Protein AF-A0A963KX02-F1 (afdb_monomer_lite)

pLDDT: mean 80.2, std 9.25, range [51.47, 92.62]

Radius of gyration: 24.82 Å; chains: 1; bounding box: 63×44×59 Å

Foldseek 3Di:
DAAEDELDPVCLQVRLQVLHAYAYAYPDDDPPTLHDDPDPVCPDPDDDPVNVVVVPDCVVVVVVVCCVPPDPVVDDPSVVVVVVCVVQLSYYYPPDPPSPSNPSDGDHPCVVVVVVVVVVVVVPDDPDPDPDDPDDPDDPVVVVVVVD

Structure (mmCIF, N/CA/C/O backbone):
data_AF-A0A963KX02-F1
#
_entry.id   AF-A0A963KX02-F1
#
loop_
_atom_site.group_PDB
_atom_site.id
_atom_site.type_symbol
_atom_site.label_atom_id
_atom_site.label_alt_id
_atom_site.label_comp_id
_atom_site.label_asym_id
_atom_site.label_entity_id
_atom_site.label_seq_id
_atom_site.pdbx_PDB_ins_code
_atom_site.Cartn_x
_atom_site.Cartn_y
_atom_site.Cartn_z
_atom_site.occupancy
_atom_site.B_iso_or_equiv
_atom_site.auth_seq_id
_atom_site.auth_comp_id
_atom_site.auth_asym_id
_atom_site.auth_atom_id
_atom_site.pdbx_PDB_model_num
ATOM 1 N N . ARG A 1 1 ? -7.958 -15.060 13.641 1.00 78.56 1 ARG A N 1
ATOM 2 C CA . ARG A 1 1 ? -7.092 -13.890 13.952 1.00 78.56 1 ARG A CA 1
ATOM 3 C C . ARG A 1 1 ? -6.921 -13.073 12.665 1.00 78.56 1 ARG A C 1
ATOM 5 O O . ARG A 1 1 ? -6.681 -13.692 11.639 1.00 78.56 1 ARG A O 1
ATOM 12 N N . LEU A 1 2 ? -7.038 -11.742 12.692 1.00 86.88 2 LEU A N 1
ATOM 13 C CA . LEU A 1 2 ? -6.885 -10.867 11.506 1.00 86.88 2 LEU A CA 1
ATOM 14 C C . LEU A 1 2 ? -5.456 -10.315 11.375 1.00 86.88 2 LEU A C 1
ATOM 16 O O . LEU A 1 2 ? -4.680 -10.466 12.322 1.00 86.88 2 LEU A O 1
ATOM 20 N N . ILE A 1 3 ? -5.110 -9.725 10.231 1.00 91.00 3 ILE A N 1
ATOM 21 C CA . ILE A 1 3 ? -3.861 -8.980 10.009 1.00 91.00 3 ILE A CA 1
ATOM 22 C C . ILE A 1 3 ? -4.224 -7.553 9.594 1.00 91.00 3 ILE A C 1
ATOM 24 O O . ILE A 1 3 ? -5.054 -7.363 8.711 1.00 91.00 3 ILE A O 1
ATOM 28 N N . VAL A 1 4 ? -3.611 -6.553 10.230 1.00 91.56 4 VAL A N 1
ATOM 29 C CA . VAL A 1 4 ? -3.685 -5.155 9.784 1.00 91.56 4 VAL A CA 1
ATOM 30 C C . VAL A 1 4 ? -2.307 -4.762 9.285 1.00 91.56 4 VAL A C 1
ATOM 32 O O . VAL A 1 4 ? -1.323 -4.959 9.995 1.00 91.56 4 VAL A O 1
ATOM 35 N N . THR A 1 5 ? -2.241 -4.219 8.078 1.00 92.44 5 THR A N 1
ATOM 36 C CA . THR A 1 5 ? -1.008 -3.701 7.484 1.00 92.44 5 THR A CA 1
ATOM 37 C C . THR A 1 5 ? -1.233 -2.308 6.901 1.00 92.44 5 THR A C 1
ATOM 39 O O . THR A 1 5 ? -2.334 -1.760 6.961 1.00 92.44 5 THR A O 1
ATOM 42 N N . CYS A 1 6 ? -0.174 -1.709 6.376 1.00 88.44 6 CYS A N 1
ATOM 43 C CA . CYS A 1 6 ? -0.160 -0.374 5.786 1.00 88.44 6 CYS A CA 1
ATOM 44 C C . CYS A 1 6 ? 0.752 -0.364 4.541 1.00 88.44 6 CYS A C 1
ATOM 46 O O . CYS A 1 6 ? 0.806 -1.369 3.843 1.00 88.44 6 CYS A O 1
ATOM 48 N N . ASP A 1 7 ? 1.418 0.755 4.237 1.00 85.12 7 ASP A N 1
ATOM 49 C CA . ASP A 1 7 ? 2.099 1.126 2.972 1.00 85.12 7 ASP A CA 1
ATOM 50 C C . ASP A 1 7 ? 3.329 0.272 2.557 1.00 85.12 7 ASP A C 1
ATOM 52 O O . ASP A 1 7 ? 4.312 0.749 1.989 1.00 85.12 7 ASP A O 1
ATOM 56 N N . SER A 1 8 ? 3.310 -1.028 2.847 1.00 89.25 8 SER A N 1
ATOM 57 C CA . SER A 1 8 ? 4.351 -1.982 2.483 1.00 89.25 8 SER A CA 1
ATOM 58 C C . SER A 1 8 ? 3.798 -3.072 1.572 1.00 89.25 8 SER A C 1
ATOM 60 O O . SER A 1 8 ? 2.991 -3.906 1.981 1.00 89.25 8 SER A O 1
ATOM 62 N N . MET A 1 9 ? 4.307 -3.105 0.338 1.00 86.94 9 MET A N 1
ATOM 63 C CA . MET A 1 9 ? 3.972 -4.141 -0.643 1.00 86.94 9 MET A CA 1
ATOM 64 C C . MET A 1 9 ? 4.285 -5.554 -0.143 1.00 86.94 9 MET A C 1
ATOM 66 O O . MET A 1 9 ? 3.470 -6.449 -0.332 1.00 86.94 9 MET A O 1
ATOM 70 N N . SER A 1 10 ? 5.452 -5.763 0.480 1.00 87.12 10 SER A N 1
ATOM 71 C CA . SER A 1 10 ? 5.883 -7.099 0.907 1.00 87.12 10 SER A CA 1
ATOM 72 C C . SER A 1 10 ? 5.025 -7.618 2.053 1.00 87.12 10 SER A C 1
ATOM 74 O O . SER A 1 10 ? 4.540 -8.740 1.976 1.00 87.12 10 SER A O 1
ATOM 76 N N . MET A 1 11 ? 4.750 -6.779 3.058 1.00 92.19 11 MET A N 1
ATOM 77 C CA . MET A 1 11 ? 3.848 -7.156 4.149 1.00 92.19 11 MET A CA 1
ATOM 78 C C . MET A 1 11 ? 2.429 -7.417 3.650 1.00 92.19 11 MET A C 1
ATOM 80 O O . MET A 1 11 ? 1.782 -8.329 4.149 1.00 92.19 11 MET A O 1
ATOM 84 N N . LEU A 1 12 ? 1.924 -6.628 2.696 1.00 90.75 12 LEU A N 1
ATOM 85 C CA . LEU A 1 12 ? 0.599 -6.863 2.127 1.00 90.75 12 LEU A CA 1
ATOM 86 C C . LEU A 1 12 ? 0.543 -8.184 1.352 1.00 90.75 12 LEU A C 1
ATOM 88 O O . LEU A 1 12 ? -0.407 -8.942 1.524 1.00 90.75 12 LEU A O 1
ATOM 92 N N . ALA A 1 13 ? 1.554 -8.474 0.531 1.00 88.69 13 ALA A N 1
ATOM 93 C CA . ALA A 1 13 ? 1.630 -9.726 -0.213 1.00 88.69 13 ALA A CA 1
ATOM 94 C C . ALA A 1 13 ? 1.720 -10.937 0.729 1.00 88.69 13 ALA A C 1
ATOM 96 O O . ALA A 1 13 ? 0.924 -11.864 0.615 1.00 88.69 13 ALA A O 1
ATOM 97 N N . GLU A 1 14 ? 2.622 -10.887 1.711 1.00 89.25 14 GLU A N 1
ATOM 98 C CA . GLU A 1 14 ? 2.792 -11.946 2.707 1.00 89.25 14 GLU A CA 1
ATOM 99 C C . GLU A 1 14 ? 1.523 -12.147 3.546 1.00 89.25 14 GLU A C 1
ATOM 101 O O . GLU A 1 14 ? 1.084 -13.276 3.749 1.00 89.25 14 GLU A O 1
ATOM 106 N N . ALA A 1 15 ? 0.881 -11.061 3.989 1.00 90.75 15 ALA A N 1
ATOM 107 C CA . ALA A 1 15 ? -0.355 -11.133 4.762 1.00 90.75 15 ALA A CA 1
ATOM 108 C C . ALA A 1 15 ? -1.482 -11.818 3.981 1.00 90.75 15 ALA A C 1
ATOM 110 O O . ALA A 1 15 ? -2.188 -12.657 4.542 1.00 90.75 15 ALA A O 1
ATOM 111 N N . CYS A 1 16 ? -1.640 -11.481 2.702 1.00 87.44 16 CYS A N 1
ATOM 112 C CA . CYS A 1 16 ? -2.661 -12.068 1.839 1.00 87.44 16 CYS A CA 1
ATOM 113 C C . CYS A 1 16 ? -2.401 -13.561 1.561 1.00 87.44 16 CYS A C 1
ATOM 115 O O . CYS A 1 16 ? -3.354 -14.334 1.519 1.00 87.44 16 CYS A O 1
ATOM 117 N N . GLU A 1 17 ? -1.138 -13.987 1.460 1.00 88.25 17 GLU A N 1
ATOM 118 C CA . GLU A 1 17 ? -0.769 -15.407 1.324 1.00 88.25 17 GLU A CA 1
ATOM 119 C C . GLU A 1 17 ? -1.127 -16.243 2.563 1.00 88.25 17 GLU A C 1
ATOM 121 O O . GLU A 1 17 ? -1.380 -17.441 2.463 1.00 88.25 17 GLU A O 1
ATOM 126 N N . THR A 1 18 ? -1.244 -15.629 3.746 1.00 86.25 18 THR A N 1
ATOM 127 C CA . THR A 1 18 ? -1.657 -16.370 4.953 1.00 86.25 18 THR A CA 1
ATOM 128 C C . THR A 1 18 ? -3.105 -16.873 4.915 1.00 86.25 18 THR A C 1
ATOM 130 O O . THR A 1 18 ? -3.506 -17.624 5.807 1.00 86.25 18 THR A O 1
ATOM 133 N N . GLY A 1 19 ? -3.925 -16.409 3.963 1.00 82.00 19 GLY A N 1
ATOM 134 C CA . GLY A 1 19 ? -5.358 -16.716 3.888 1.00 82.00 19 GLY A CA 1
ATOM 135 C C . GLY A 1 19 ? -6.186 -16.133 5.041 1.00 82.00 19 GLY A C 1
ATOM 136 O O . GLY A 1 19 ? -7.366 -16.445 5.194 1.00 82.00 19 GLY A O 1
ATOM 137 N N . ARG A 1 20 ? -5.585 -15.296 5.894 1.00 85.25 20 ARG A N 1
ATOM 138 C CA . ARG A 1 20 ? -6.282 -14.615 6.990 1.00 85.25 20 ARG A CA 1
ATOM 139 C C . ARG A 1 20 ? -6.910 -13.319 6.477 1.00 85.25 20 ARG A C 1
ATOM 141 O O . ARG A 1 20 ? -6.356 -12.710 5.570 1.00 85.25 20 ARG A O 1
ATOM 148 N N . PRO A 1 21 ? -7.992 -12.821 7.103 1.00 87.31 21 PRO A N 1
ATOM 149 C CA . PRO A 1 21 ? -8.534 -11.510 6.760 1.00 87.31 21 PRO A CA 1
ATOM 150 C C . PRO A 1 21 ? -7.472 -10.412 6.908 1.00 87.31 21 PRO A C 1
ATOM 152 O O . PRO A 1 21 ? -6.950 -10.208 8.014 1.00 87.31 21 PRO A O 1
ATOM 155 N N . VAL A 1 22 ? -7.168 -9.726 5.802 1.00 89.94 22 VAL A N 1
ATOM 156 C CA . VAL A 1 22 ? -6.196 -8.628 5.729 1.00 89.94 22 VAL A CA 1
ATOM 157 C C . VAL A 1 22 ? -6.925 -7.297 5.628 1.00 89.94 22 VAL A C 1
ATOM 159 O O . VAL A 1 22 ? -7.768 -7.104 4.755 1.00 89.94 22 VAL A O 1
ATOM 162 N N . MET A 1 23 ? -6.568 -6.366 6.507 1.00 91.31 23 MET A N 1
ATOM 163 C CA . MET A 1 23 ? -7.067 -4.996 6.481 1.00 91.31 23 MET A CA 1
ATOM 164 C C . MET A 1 23 ? -5.930 -4.014 6.202 1.00 91.31 23 MET A C 1
ATOM 166 O O . MET A 1 23 ? -4.845 -4.133 6.776 1.00 91.31 23 MET A O 1
ATOM 170 N N . ILE A 1 24 ? -6.190 -3.022 5.354 1.00 92.62 24 ILE A N 1
ATOM 171 C CA . ILE A 1 24 ? -5.229 -1.985 4.978 1.00 92.62 24 ILE A CA 1
ATOM 172 C C . ILE A 1 24 ? -5.582 -0.695 5.711 1.00 92.62 24 ILE A C 1
ATOM 174 O O . ILE A 1 24 ? -6.649 -0.115 5.504 1.00 92.62 24 ILE A O 1
ATOM 178 N N . PHE A 1 25 ? -4.669 -0.219 6.552 1.00 92.25 25 PHE A N 1
ATOM 179 C CA . PHE A 1 25 ? -4.740 1.124 7.103 1.00 92.25 25 PHE A CA 1
ATOM 180 C C . PHE A 1 25 ? -4.148 2.126 6.113 1.00 92.25 25 PHE A C 1
ATOM 182 O O . PHE A 1 25 ? -2.936 2.146 5.881 1.00 92.25 25 PHE A O 1
ATOM 189 N N . ASP A 1 26 ? -5.008 2.965 5.541 1.00 89.88 26 ASP A N 1
ATOM 190 C CA . ASP A 1 26 ? -4.589 3.956 4.560 1.00 89.88 26 ASP A CA 1
ATOM 191 C C . ASP A 1 26 ? -3.813 5.119 5.212 1.00 89.88 26 ASP A C 1
ATOM 193 O O . ASP A 1 26 ? -4.289 5.813 6.123 1.00 89.88 26 ASP A O 1
ATOM 197 N N . LEU A 1 27 ? -2.578 5.326 4.747 1.00 86.38 27 LEU A N 1
ATOM 198 C CA . LEU A 1 27 ? -1.718 6.426 5.184 1.00 86.38 27 LEU A CA 1
ATOM 199 C C . LEU A 1 27 ? -1.984 7.720 4.415 1.00 86.38 27 LEU A C 1
ATOM 201 O O . LEU A 1 27 ? -1.596 8.788 4.904 1.00 86.38 27 LEU A O 1
ATOM 205 N N . LEU A 1 28 ? -2.648 7.641 3.256 1.00 82.38 28 LEU A N 1
ATOM 206 C CA . LEU A 1 28 ? -3.031 8.814 2.487 1.00 82.38 28 LEU A CA 1
ATOM 207 C C . LEU A 1 28 ? -3.950 9.716 3.316 1.00 82.38 28 LEU A C 1
ATOM 209 O O . LEU A 1 28 ? -4.646 9.286 4.238 1.00 82.38 28 LEU A O 1
ATOM 213 N N . ARG A 1 29 ? -3.908 11.011 3.007 1.00 77.38 29 ARG A N 1
ATOM 214 C CA . ARG A 1 29 ? -4.753 12.034 3.626 1.00 77.38 29 ARG A CA 1
ATOM 215 C C . ARG A 1 29 ? -5.392 12.882 2.539 1.00 77.38 29 ARG A C 1
ATOM 217 O O . ARG A 1 29 ? -4.715 13.248 1.582 1.00 77.38 29 ARG A O 1
ATOM 224 N N . GLY A 1 30 ? -6.644 13.271 2.762 1.00 74.62 30 GLY A N 1
ATOM 225 C CA . GLY A 1 30 ? -7.410 14.094 1.830 1.00 74.62 30 GLY A CA 1
ATOM 226 C C . GLY A 1 30 ? -8.306 13.256 0.924 1.00 74.62 30 GLY A C 1
ATOM 227 O O . GLY A 1 30 ? -8.672 12.134 1.266 1.00 74.62 30 GLY A O 1
ATOM 228 N N . GLU A 1 31 ? -8.682 13.833 -0.210 1.00 73.56 31 GLU A N 1
ATOM 229 C CA . GLU A 1 31 ? -9.595 13.224 -1.175 1.00 73.56 31 GLU A CA 1
ATOM 230 C C . GLU A 1 31 ? -9.055 11.883 -1.705 1.00 73.56 31 GLU A C 1
ATOM 232 O O . GLU A 1 31 ? -7.867 11.755 -2.001 1.00 73.56 31 GLU A O 1
ATOM 237 N N . GLY A 1 32 ? -9.921 10.867 -1.771 1.00 76.31 32 GLY A N 1
ATOM 238 C CA . GLY A 1 32 ? -9.554 9.503 -2.173 1.00 76.31 32 GLY A CA 1
ATOM 239 C C . GLY A 1 32 ? -8.911 8.640 -1.078 1.00 76.31 32 GLY A C 1
ATOM 240 O O . GLY A 1 32 ? -8.603 7.477 -1.338 1.00 76.31 32 GLY A O 1
ATOM 241 N N . SER A 1 33 ? -8.721 9.171 0.137 1.00 83.50 33 SER A N 1
ATOM 242 C CA . SER A 1 33 ? -8.276 8.385 1.292 1.00 83.50 33 SER A CA 1
ATOM 243 C C . SER A 1 33 ? -9.394 7.487 1.829 1.00 83.50 33 SER A C 1
ATOM 245 O O . SER A 1 33 ? -10.524 7.934 2.007 1.00 83.50 33 SER A O 1
ATOM 247 N N . ASN A 1 34 ? -9.049 6.247 2.173 1.00 86.94 34 ASN A N 1
ATOM 248 C CA . ASN A 1 34 ? -9.917 5.289 2.868 1.00 86.94 34 ASN A CA 1
ATOM 249 C C . ASN A 1 34 ? -9.567 5.184 4.360 1.00 86.94 34 ASN A C 1
ATOM 251 O O . ASN A 1 34 ? -9.825 4.172 5.013 1.00 86.94 34 ASN A O 1
ATOM 255 N N . ARG A 1 35 ? -8.906 6.208 4.907 1.00 86.75 35 ARG A N 1
ATOM 256 C CA . ARG A 1 35 ? -8.496 6.223 6.306 1.00 86.75 35 ARG A CA 1
ATOM 257 C C . ARG A 1 35 ? -9.734 6.347 7.201 1.00 86.75 35 ARG A C 1
ATOM 259 O O . ARG A 1 35 ? -10.521 7.274 7.000 1.00 86.75 35 ARG A O 1
ATOM 266 N N . PRO A 1 36 ? -9.889 5.490 8.225 1.00 85.38 36 PRO A N 1
ATOM 267 C CA . PRO A 1 36 ? -11.012 5.607 9.139 1.00 85.38 36 PRO A CA 1
ATOM 268 C C . PRO A 1 36 ? -10.937 6.929 9.916 1.00 85.38 36 PRO A C 1
ATOM 270 O O . PRO A 1 36 ? -9.830 7.419 10.201 1.00 85.38 36 PRO A O 1
ATOM 273 N N . PRO A 1 37 ? -12.093 7.513 10.281 1.00 82.12 37 PRO A N 1
ATOM 274 C CA . PRO A 1 37 ? -12.117 8.691 11.131 1.00 82.12 37 PRO A CA 1
ATOM 275 C C . PRO A 1 37 ? -11.442 8.385 12.477 1.00 82.12 37 PRO A C 1
ATOM 277 O O . PRO A 1 37 ? -11.405 7.228 12.912 1.00 82.12 37 PRO A O 1
ATOM 280 N N . PRO A 1 38 ? -10.884 9.405 13.151 1.00 81.38 38 PRO A N 1
ATOM 281 C CA . PRO A 1 38 ? -10.360 9.218 14.494 1.00 81.38 38 PRO A CA 1
ATOM 282 C C . PRO A 1 38 ? -11.465 8.694 15.437 1.00 81.38 38 PRO A C 1
ATOM 284 O O . PRO A 1 38 ? -12.635 9.032 15.245 1.00 81.38 38 PRO A O 1
ATOM 287 N N . PRO A 1 39 ? -11.112 7.891 16.455 1.00 82.75 39 PRO A N 1
ATOM 288 C CA . PRO A 1 39 ? -12.059 7.371 17.434 1.00 82.75 39 PRO A CA 1
ATOM 289 C C . PRO A 1 39 ? -12.864 8.490 18.107 1.00 82.75 39 PRO A C 1
ATOM 291 O O . PRO A 1 39 ? -12.301 9.495 18.545 1.00 82.75 39 PRO A O 1
ATOM 294 N N . ALA A 1 40 ? -14.181 8.300 18.213 1.00 79.44 40 ALA A N 1
ATOM 295 C CA . ALA A 1 40 ? -15.087 9.262 18.845 1.00 79.44 40 ALA A CA 1
ATOM 296 C C . ALA A 1 40 ? -14.960 9.301 20.381 1.00 79.44 40 ALA A C 1
ATOM 298 O O . ALA A 1 40 ? -15.445 10.233 21.014 1.00 79.44 40 ALA A O 1
ATOM 299 N N . ASP A 1 41 ? -14.296 8.309 20.978 1.00 84.25 41 ASP A N 1
ATOM 300 C CA . ASP A 1 41 ? -14.097 8.172 22.426 1.00 84.25 41 ASP A CA 1
ATOM 301 C C . ASP A 1 41 ? -13.039 9.131 23.002 1.00 84.25 41 ASP A C 1
ATOM 303 O O . ASP A 1 41 ? -12.772 9.117 24.202 1.00 84.25 41 ASP A O 1
ATOM 307 N N . GLY A 1 42 ? -12.418 9.963 22.159 1.00 74.94 42 GLY A N 1
ATOM 308 C CA . GLY A 1 42 ? -11.393 10.911 22.588 1.00 74.94 42 GLY A CA 1
ATOM 309 C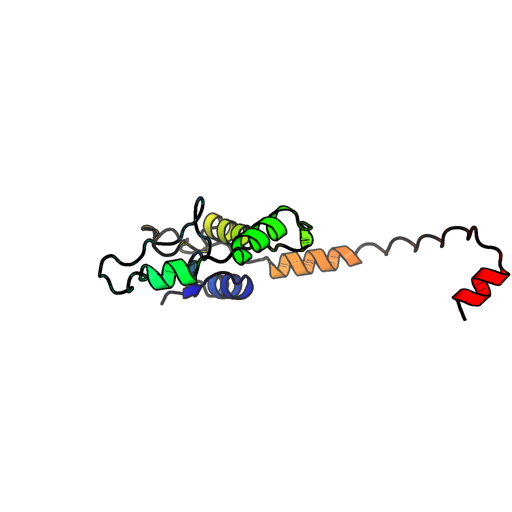 C . GLY A 1 42 ? -10.076 10.252 23.005 1.00 74.94 42 GLY A C 1
ATOM 310 O O . GLY A 1 42 ? -9.210 10.935 23.551 1.00 74.94 42 GLY A O 1
ATOM 311 N N . SER A 1 43 ? -9.883 8.959 22.717 1.00 81.38 43 SER A N 1
ATOM 312 C CA . SER A 1 43 ? -8.625 8.239 22.978 1.00 81.38 43 SER A CA 1
ATOM 313 C C . SER A 1 43 ? -7.422 8.876 22.275 1.00 81.38 43 SER A C 1
ATOM 315 O O . SER A 1 43 ? -6.283 8.753 22.730 1.00 81.38 43 SER A O 1
ATOM 317 N N . ILE A 1 44 ? -7.666 9.606 21.182 1.00 80.12 44 ILE A N 1
ATOM 318 C CA . ILE A 1 44 ? -6.660 10.410 20.495 1.00 80.12 44 ILE A CA 1
ATOM 319 C C . ILE A 1 44 ? -6.769 11.857 20.970 1.00 80.12 44 ILE A C 1
ATOM 321 O O . ILE A 1 44 ? -7.715 12.570 20.634 1.00 80.12 44 ILE A O 1
ATOM 325 N N . ARG A 1 45 ? -5.747 12.320 21.699 1.00 79.75 45 ARG A N 1
ATOM 326 C CA . ARG A 1 45 ? -5.634 13.724 22.105 1.00 79.75 45 ARG A CA 1
ATOM 327 C C . ARG A 1 45 ? -5.621 14.623 20.857 1.00 79.75 45 ARG A C 1
ATOM 329 O O . ARG A 1 45 ? -4.735 14.453 20.010 1.00 79.75 45 ARG A O 1
ATOM 336 N N . PRO A 1 46 ? -6.545 15.593 20.730 1.00 75.12 46 PRO A N 1
ATOM 337 C CA . PRO A 1 46 ? -6.496 16.545 19.632 1.00 75.12 46 PRO A CA 1
ATOM 338 C C . PRO A 1 46 ? -5.210 17.368 19.733 1.00 75.12 46 PRO A C 1
ATOM 340 O O . PRO A 1 46 ? -4.774 17.737 20.827 1.00 75.12 46 PRO A O 1
ATOM 343 N N . ARG A 1 47 ? -4.592 17.659 18.583 1.00 77.56 47 ARG A N 1
ATOM 344 C CA . ARG A 1 47 ? -3.436 18.560 18.542 1.00 77.56 47 ARG A CA 1
ATOM 345 C C . ARG A 1 47 ? -3.842 19.931 19.066 1.00 77.56 47 ARG A C 1
ATOM 347 O O . ARG A 1 47 ? -4.854 20.488 18.648 1.00 77.56 47 ARG A O 1
ATOM 354 N N . SER A 1 48 ? -3.021 20.487 19.946 1.00 83.12 48 SER A N 1
ATOM 355 C CA . SER A 1 48 ? -3.167 21.869 20.386 1.00 83.12 48 SER A CA 1
ATOM 356 C C . SER A 1 48 ? -2.917 22.842 19.232 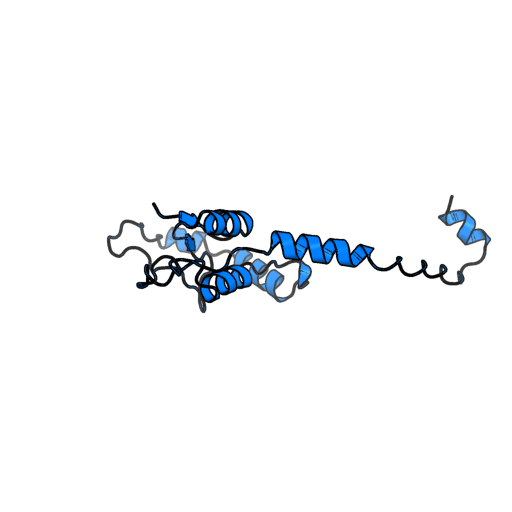1.00 83.12 48 SER A C 1
ATOM 358 O O . SER A 1 48 ? -2.242 22.534 18.241 1.00 83.12 48 SER A O 1
ATOM 360 N N . PHE A 1 49 ? -3.429 24.063 19.376 1.00 80.75 49 PHE A N 1
ATOM 361 C CA . PHE A 1 49 ? -3.200 25.129 18.402 1.00 80.75 49 PHE A CA 1
ATOM 362 C C . PHE A 1 49 ? -1.699 25.433 18.239 1.00 80.75 49 PHE A C 1
ATOM 364 O O . PHE A 1 49 ? -1.207 25.566 17.121 1.00 80.75 49 P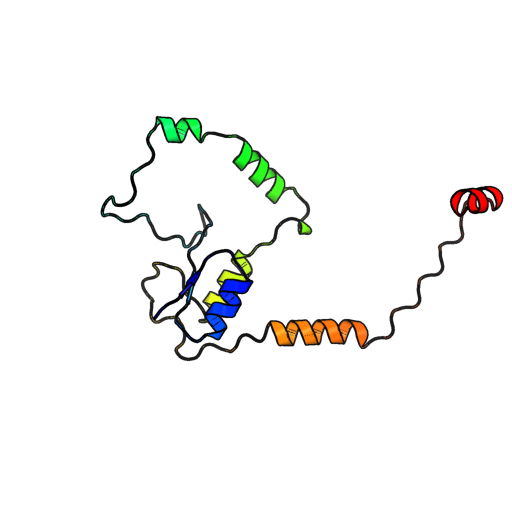HE A O 1
ATOM 371 N N . ALA A 1 50 ? -0.942 25.425 19.343 1.00 82.06 50 ALA A N 1
ATOM 372 C CA . ALA A 1 50 ? 0.508 25.617 19.337 1.00 82.06 50 ALA A CA 1
ATOM 373 C C . ALA A 1 50 ? 1.261 24.493 18.597 1.00 82.06 50 ALA A C 1
ATOM 375 O O . ALA A 1 50 ? 2.190 24.770 17.841 1.00 82.06 50 ALA A O 1
ATOM 376 N N . GLU A 1 51 ? 0.859 23.229 18.766 1.00 80.50 51 GLU A N 1
ATOM 377 C CA . GLU A 1 51 ? 1.431 22.099 18.013 1.00 80.50 51 GLU A CA 1
ATOM 378 C C . GLU A 1 51 ? 1.086 22.165 16.523 1.00 80.50 51 GLU A C 1
ATOM 380 O O . GLU A 1 51 ? 1.903 21.796 15.681 1.00 80.50 51 GLU A O 1
ATOM 385 N N . THR A 1 52 ? -0.105 22.664 16.192 1.00 79.25 52 THR A N 1
ATOM 386 C CA . THR A 1 52 ? -0.539 22.861 14.805 1.00 79.25 52 THR A CA 1
ATOM 387 C C . THR A 1 52 ? 0.292 23.948 14.125 1.00 79.25 52 THR A C 1
ATOM 389 O O . THR A 1 52 ? 0.814 23.716 13.038 1.00 79.25 52 THR A O 1
ATOM 392 N N . LEU A 1 53 ? 0.510 25.082 14.802 1.00 81.25 53 LEU A N 1
ATOM 393 C CA . LEU A 1 53 ? 1.383 26.172 14.350 1.00 81.25 53 LEU A CA 1
ATOM 394 C C . LEU A 1 53 ? 2.837 25.721 14.168 1.00 81.25 53 LEU A C 1
ATOM 396 O O . LEU A 1 53 ? 3.440 26.014 13.142 1.00 81.25 53 LEU A O 1
ATOM 400 N N . ARG A 1 54 ? 3.394 24.954 15.115 1.00 76.62 54 ARG A N 1
ATOM 401 C CA . ARG A 1 54 ? 4.748 24.375 14.985 1.00 76.62 54 ARG A CA 1
ATOM 402 C C . ARG A 1 54 ? 4.862 23.388 13.819 1.00 76.62 54 ARG A C 1
ATOM 404 O O . ARG A 1 54 ? 5.955 23.162 13.312 1.00 76.62 54 ARG A O 1
ATOM 411 N N . GLY A 1 55 ? 3.741 22.795 13.409 1.00 70.44 55 GLY A N 1
ATOM 412 C CA . GLY A 1 55 ? 3.643 21.911 12.252 1.00 70.44 55 GLY A CA 1
ATOM 413 C C . GLY A 1 55 ? 3.477 22.632 10.912 1.00 70.44 55 GLY A C 1
ATOM 414 O O . GLY A 1 55 ? 3.538 21.962 9.879 1.00 70.44 55 GLY A O 1
ATOM 415 N N . LEU A 1 56 ? 3.286 23.960 10.900 1.00 73.50 56 LEU A N 1
ATOM 416 C CA . LEU A 1 56 ? 3.243 24.758 9.674 1.00 73.50 56 LEU A CA 1
ATOM 417 C C . LEU A 1 56 ? 4.648 24.830 9.075 1.00 73.50 56 LEU A C 1
ATOM 419 O O . LEU A 1 56 ? 5.437 25.729 9.344 1.00 73.50 56 LEU A O 1
ATOM 423 N N . SER A 1 57 ? 4.970 23.835 8.261 1.00 78.38 57 SER A N 1
ATOM 424 C CA . SER A 1 57 ? 6.191 23.791 7.476 1.00 78.38 57 SER A CA 1
ATOM 425 C C . SER A 1 57 ? 5.838 23.904 6.001 1.00 78.38 57 SER A C 1
ATOM 427 O O . SER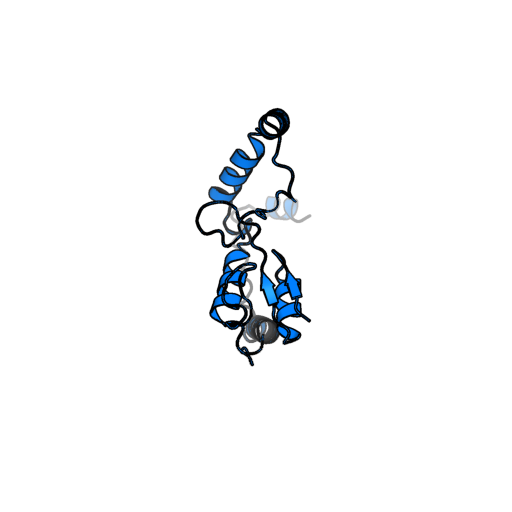 A 1 57 ? 4.850 23.332 5.548 1.00 78.38 57 SER A O 1
ATOM 429 N N . LEU A 1 58 ? 6.678 24.593 5.230 1.00 84.25 58 LEU A N 1
ATOM 430 C CA . LEU A 1 58 ? 6.610 24.578 3.765 1.00 84.25 58 LEU A CA 1
ATOM 431 C C . LEU A 1 58 ? 7.177 23.275 3.181 1.00 84.25 58 LEU A C 1
ATOM 433 O O . LEU A 1 58 ? 6.999 22.982 2.003 1.00 84.25 58 LEU A O 1
ATOM 437 N N . ARG A 1 59 ? 7.844 22.455 4.000 1.00 81.19 59 ARG A N 1
ATOM 438 C CA . ARG A 1 59 ? 8.491 21.214 3.566 1.00 81.19 59 ARG A CA 1
ATOM 439 C C . ARG A 1 59 ? 7.515 20.197 2.952 1.00 81.19 59 ARG A C 1
ATOM 441 O O . ARG A 1 59 ? 7.851 19.676 1.896 1.00 81.19 59 ARG A O 1
ATOM 448 N N . PRO A 1 60 ? 6.312 19.939 3.507 1.00 78.06 60 PRO A N 1
ATOM 449 C CA . PRO A 1 60 ? 5.301 19.097 2.866 1.00 78.06 60 PRO A CA 1
ATOM 450 C C . PRO A 1 60 ? 4.794 19.678 1.542 1.00 78.06 60 PRO A C 1
ATOM 452 O O . PRO A 1 60 ? 4.503 18.918 0.624 1.00 78.06 60 PRO A O 1
ATOM 455 N N . PHE A 1 61 ? 4.713 21.009 1.425 1.00 82.00 61 PHE A N 1
ATOM 456 C CA . PHE A 1 61 ? 4.328 21.675 0.181 1.00 82.00 61 PHE A CA 1
ATOM 457 C C . PHE A 1 61 ? 5.385 21.458 -0.906 1.00 82.00 61 PHE A C 1
ATOM 459 O O . PHE A 1 61 ? 5.059 20.948 -1.973 1.00 82.00 61 PHE A O 1
ATOM 466 N N . PHE A 1 62 ? 6.658 21.742 -0.613 1.00 83.69 62 PHE A N 1
ATOM 467 C CA . PHE A 1 62 ? 7.757 21.495 -1.552 1.00 83.69 62 PHE A CA 1
ATOM 468 C C . PHE A 1 62 ? 7.952 20.008 -1.851 1.00 83.69 62 PHE A C 1
ATOM 470 O O . PHE A 1 62 ? 8.245 19.654 -2.987 1.00 83.69 62 PHE A O 1
ATOM 477 N N . TYR A 1 63 ? 7.730 19.130 -0.870 1.00 79.12 63 TYR A N 1
ATOM 478 C CA . TYR A 1 63 ? 7.709 17.686 -1.085 1.00 79.12 63 TYR A CA 1
ATOM 479 C C . TYR A 1 63 ? 6.608 17.295 -2.074 1.00 79.12 63 TYR A C 1
ATOM 481 O O . TYR A 1 63 ? 6.887 16.618 -3.054 1.00 79.12 63 TYR A O 1
ATOM 489 N N . LYS A 1 64 ? 5.371 17.770 -1.879 1.00 76.00 64 LYS A N 1
ATOM 490 C CA . LYS A 1 64 ? 4.255 17.478 -2.788 1.00 76.00 64 LYS A CA 1
ATOM 491 C C . LYS A 1 64 ? 4.495 18.057 -4.184 1.00 76.00 64 LYS A C 1
ATOM 493 O O . LYS A 1 64 ? 4.236 17.375 -5.170 1.00 76.00 64 LYS A O 1
ATOM 498 N N . LEU A 1 65 ? 5.036 19.272 -4.274 1.00 81.12 65 LEU A N 1
ATOM 499 C CA . LEU A 1 65 ? 5.405 19.902 -5.541 1.00 81.12 65 LEU A CA 1
ATOM 500 C C . LEU A 1 65 ? 6.499 19.101 -6.260 1.00 81.12 65 LEU A C 1
ATOM 502 O O . LEU A 1 65 ? 6.356 18.798 -7.439 1.00 81.12 65 LEU A O 1
ATOM 506 N N . GLY A 1 66 ? 7.533 18.671 -5.536 1.00 79.56 66 GLY A N 1
ATOM 507 C CA . GLY A 1 66 ? 8.587 17.803 -6.058 1.00 79.56 66 GLY A CA 1
ATOM 508 C C . GLY A 1 66 ? 8.075 16.428 -6.488 1.00 79.56 66 GLY A C 1
ATOM 509 O O . GLY A 1 66 ? 8.500 15.924 -7.516 1.00 79.56 66 GLY A O 1
ATOM 510 N N . MET A 1 67 ? 7.113 15.845 -5.769 1.00 74.44 67 MET A N 1
ATOM 511 C CA . MET A 1 67 ? 6.461 14.586 -6.159 1.00 74.44 67 MET A CA 1
ATOM 512 C C . MET A 1 67 ? 5.555 14.743 -7.390 1.00 74.44 67 MET A C 1
ATOM 514 O O . MET A 1 67 ? 5.343 13.773 -8.108 1.00 74.44 67 MET A O 1
ATOM 518 N N . THR A 1 68 ? 5.014 15.944 -7.625 1.00 73.56 68 THR A N 1
ATOM 519 C CA . THR A 1 68 ? 4.113 16.232 -8.756 1.00 73.56 68 THR A CA 1
ATOM 520 C C . THR A 1 68 ? 4.887 16.606 -10.025 1.00 73.56 68 THR A C 1
ATOM 522 O O . THR A 1 68 ? 4.472 16.248 -11.119 1.00 73.56 68 THR A O 1
ATOM 525 N N . VAL A 1 69 ? 6.004 17.329 -9.887 1.00 77.69 69 VAL A N 1
ATOM 526 C CA . VAL A 1 69 ? 6.828 17.827 -11.009 1.00 77.69 69 VAL A CA 1
ATOM 527 C C . VAL A 1 69 ? 8.044 16.929 -11.278 1.00 77.69 69 VAL A C 1
ATOM 529 O O . VAL A 1 69 ? 8.641 16.984 -12.350 1.00 77.69 69 VAL A O 1
ATOM 532 N N . GLY A 1 70 ? 8.436 16.104 -10.308 1.00 69.56 70 GLY A N 1
ATOM 533 C CA . GLY A 1 70 ? 9.580 15.207 -10.418 1.00 69.56 70 GLY A CA 1
ATOM 534 C C . GLY A 1 70 ? 9.364 14.057 -11.413 1.00 69.56 70 GLY A C 1
ATOM 535 O O . GLY A 1 70 ? 8.232 13.764 -11.799 1.00 69.56 70 GLY A O 1
ATOM 536 N N . PRO A 1 71 ? 10.444 13.368 -11.829 1.00 69.62 71 PRO A N 1
ATOM 537 C CA . PRO A 1 71 ? 10.364 12.261 -12.777 1.00 69.62 71 PRO A CA 1
ATOM 538 C C . PRO A 1 71 ? 9.430 11.155 -12.276 1.00 69.62 71 PRO A C 1
ATOM 540 O O . PRO A 1 71 ? 9.549 10.726 -11.129 1.00 69.62 71 PRO A O 1
ATOM 543 N N . SER A 1 72 ? 8.585 10.599 -13.149 1.00 62.72 72 SER A N 1
ATOM 544 C CA . SER A 1 72 ? 7.610 9.544 -12.803 1.00 62.72 72 SER A CA 1
ATOM 545 C C . SER A 1 72 ? 8.241 8.282 -12.195 1.00 62.72 72 SER A C 1
ATOM 547 O O . SER A 1 72 ? 7.555 7.467 -11.594 1.00 62.72 72 SER A O 1
ATOM 549 N N . ARG A 1 73 ? 9.561 8.111 -12.345 1.00 59.50 73 ARG A N 1
ATOM 550 C CA . ARG A 1 73 ? 10.348 7.008 -11.771 1.00 59.50 73 ARG A CA 1
ATOM 551 C C . ARG A 1 73 ? 10.764 7.222 -10.311 1.00 59.50 73 ARG A C 1
ATOM 553 O O . ARG A 1 73 ? 11.267 6.285 -9.702 1.00 59.50 73 ARG A O 1
ATOM 560 N N . LEU A 1 74 ? 10.581 8.420 -9.750 1.00 58.44 74 LEU A N 1
ATOM 561 C CA . LEU A 1 74 ? 10.925 8.715 -8.354 1.00 58.44 74 LEU A CA 1
ATOM 562 C C . LEU A 1 74 ? 9.787 8.406 -7.375 1.00 58.44 74 LEU A C 1
ATOM 564 O O . LEU A 1 74 ? 10.014 8.371 -6.166 1.00 58.44 74 LEU A O 1
ATOM 568 N N . THR A 1 75 ? 8.569 8.192 -7.874 1.00 62.31 75 THR A N 1
ATOM 569 C CA . THR A 1 75 ? 7.377 8.048 -7.042 1.00 62.31 75 THR A CA 1
ATOM 570 C C . THR A 1 75 ? 6.782 6.660 -7.238 1.00 62.31 75 THR A C 1
ATOM 572 O O . THR A 1 75 ? 6.334 6.271 -8.313 1.00 62.31 75 THR A O 1
ATOM 575 N N . ARG A 1 76 ? 6.831 5.853 -6.178 1.00 73.06 76 ARG A N 1
ATOM 576 C CA . ARG A 1 76 ? 6.210 4.530 -6.167 1.00 73.06 76 ARG A CA 1
ATOM 577 C C . ARG A 1 76 ? 4.789 4.683 -5.648 1.00 73.06 76 ARG A C 1
ATOM 579 O O . ARG A 1 76 ? 4.598 4.823 -4.444 1.00 73.06 76 ARG A O 1
ATOM 586 N N . ASP A 1 77 ? 3.804 4.662 -6.540 1.00 78.69 77 ASP A N 1
ATOM 587 C CA . ASP A 1 77 ? 2.400 4.716 -6.134 1.00 78.69 77 ASP A CA 1
ATOM 588 C C . ASP A 1 77 ? 1.921 3.347 -5.616 1.00 78.69 77 ASP A C 1
ATOM 590 O O . ASP A 1 77 ? 1.430 2.494 -6.357 1.00 78.69 77 ASP A O 1
ATOM 594 N N . VAL A 1 78 ? 2.074 3.132 -4.308 1.00 83.06 78 VAL A N 1
ATOM 595 C CA . VAL A 1 78 ? 1.629 1.908 -3.619 1.00 83.06 78 VAL A CA 1
ATOM 596 C C . VAL A 1 78 ? 0.098 1.819 -3.556 1.00 83.06 78 VAL A C 1
ATOM 598 O O . VAL A 1 78 ? -0.455 0.725 -3.434 1.00 83.06 78 VAL A O 1
ATOM 601 N N . SER A 1 79 ? -0.614 2.940 -3.724 1.00 84.25 79 SER A N 1
ATOM 602 C CA . SER A 1 79 ? -2.078 2.957 -3.682 1.00 84.25 79 SER A CA 1
ATOM 603 C C . SER A 1 79 ? -2.699 2.116 -4.800 1.00 84.25 79 SER A C 1
ATOM 605 O O . SER A 1 79 ? -3.759 1.525 -4.600 1.00 84.25 79 SER A O 1
ATOM 607 N N . ILE A 1 80 ? -2.011 1.986 -5.941 1.00 86.88 80 ILE A N 1
ATOM 608 C CA . ILE A 1 80 ? -2.407 1.093 -7.038 1.00 86.88 80 ILE A CA 1
ATOM 609 C C . ILE A 1 80 ? -2.468 -0.353 -6.547 1.00 86.88 80 ILE A C 1
ATOM 611 O O . ILE A 1 80 ? -3.442 -1.056 -6.802 1.00 86.88 80 ILE A O 1
ATOM 615 N N . ILE A 1 81 ? -1.461 -0.790 -5.793 1.00 88.38 81 ILE A N 1
ATOM 616 C CA . ILE A 1 81 ? -1.393 -2.160 -5.278 1.00 88.38 81 ILE A CA 1
ATOM 617 C C . ILE A 1 81 ? -2.484 -2.387 -4.243 1.00 88.38 81 ILE A C 1
ATOM 619 O O . ILE A 1 81 ? -3.178 -3.396 -4.319 1.00 88.38 81 ILE A O 1
ATOM 623 N N . HIS A 1 82 ? -2.696 -1.438 -3.327 1.00 90.31 82 HIS A N 1
ATOM 624 C CA . HIS A 1 82 ? -3.790 -1.534 -2.360 1.00 90.31 82 HIS A CA 1
ATOM 625 C C . HIS A 1 82 ? -5.144 -1.683 -3.064 1.00 90.31 82 HIS A C 1
ATOM 627 O O . HIS A 1 82 ? -5.880 -2.625 -2.775 1.00 90.31 82 HIS A O 1
ATOM 633 N N . ARG A 1 83 ? -5.440 -0.816 -4.044 1.00 89.56 83 ARG A N 1
ATOM 634 C CA . ARG A 1 83 ? -6.678 -0.886 -4.837 1.00 89.56 83 ARG A CA 1
ATOM 635 C C . ARG A 1 83 ? -6.825 -2.221 -5.557 1.00 89.56 83 ARG A C 1
ATOM 637 O O . ARG A 1 83 ? -7.909 -2.788 -5.530 1.00 89.56 83 ARG A O 1
ATOM 644 N N . ASN A 1 84 ? -5.752 -2.747 -6.144 1.00 89.81 84 ASN A N 1
ATOM 645 C CA . ASN A 1 84 ? -5.789 -4.032 -6.839 1.00 89.81 84 ASN A CA 1
ATOM 646 C C . ASN A 1 84 ? -6.086 -5.199 -5.887 1.00 89.81 84 ASN A C 1
ATOM 648 O O . ASN A 1 84 ? -6.864 -6.082 -6.243 1.00 89.81 84 ASN A O 1
ATOM 652 N N . GLN A 1 85 ? -5.516 -5.207 -4.674 1.00 89.44 85 GLN A N 1
ATOM 653 C CA . GLN A 1 85 ? -5.813 -6.260 -3.693 1.00 89.44 85 GLN A CA 1
ATOM 654 C C . GLN A 1 85 ? -7.229 -6.151 -3.127 1.00 89.44 85 GLN A C 1
ATOM 656 O O . GLN A 1 85 ? -7.868 -7.181 -2.913 1.00 89.44 85 GLN A O 1
ATOM 661 N N . VAL A 1 86 ? -7.735 -4.931 -2.939 1.00 90.25 86 VAL A N 1
ATOM 662 C CA . VAL A 1 86 ? -9.130 -4.708 -2.538 1.00 90.25 86 VAL A CA 1
ATOM 663 C C . VAL A 1 86 ? -10.092 -5.147 -3.642 1.00 90.25 86 VAL A C 1
ATOM 665 O O . VAL A 1 86 ? -11.009 -5.914 -3.379 1.00 90.25 86 VAL A O 1
ATOM 668 N N . ALA A 1 87 ? -9.840 -4.758 -4.894 1.00 88.69 87 ALA A N 1
ATOM 669 C CA . ALA A 1 87 ? -10.662 -5.150 -6.039 1.00 88.69 87 ALA A CA 1
ATOM 670 C C . ALA A 1 87 ? -10.658 -6.668 -6.289 1.00 88.69 87 ALA A C 1
ATOM 672 O O . ALA A 1 87 ? -11.661 -7.230 -6.714 1.00 88.69 87 ALA A O 1
ATOM 673 N N . ALA A 1 88 ? -9.544 -7.345 -6.000 1.00 86.88 88 ALA A N 1
ATOM 674 C CA . ALA A 1 88 ? -9.447 -8.801 -6.067 1.00 86.88 88 ALA A CA 1
ATOM 675 C C . ALA A 1 88 ? -10.070 -9.522 -4.854 1.00 86.88 88 ALA A C 1
ATOM 677 O O . ALA A 1 88 ? -9.966 -10.745 -4.764 1.00 86.88 88 ALA A O 1
ATOM 678 N N . GLY A 1 89 ? -10.647 -8.784 -3.897 1.00 88.50 89 GLY A N 1
ATOM 679 C CA . GLY A 1 89 ? -11.254 -9.331 -2.682 1.00 88.50 89 GLY A CA 1
ATOM 680 C C . GLY A 1 89 ? -10.256 -10.001 -1.731 1.00 88.50 89 GLY A C 1
ATOM 681 O O . GLY A 1 89 ? -10.657 -10.834 -0.920 1.00 88.50 89 GLY A O 1
ATOM 682 N N . ARG A 1 90 ? -8.956 -9.680 -1.850 1.00 88.06 90 ARG A N 1
ATOM 683 C CA . ARG A 1 90 ? -7.862 -10.201 -1.004 1.00 88.06 90 ARG A CA 1
ATOM 684 C C . ARG A 1 90 ? -7.676 -9.412 0.289 1.00 88.06 90 ARG A C 1
ATOM 686 O O . ARG A 1 90 ? -7.185 -9.955 1.274 1.00 88.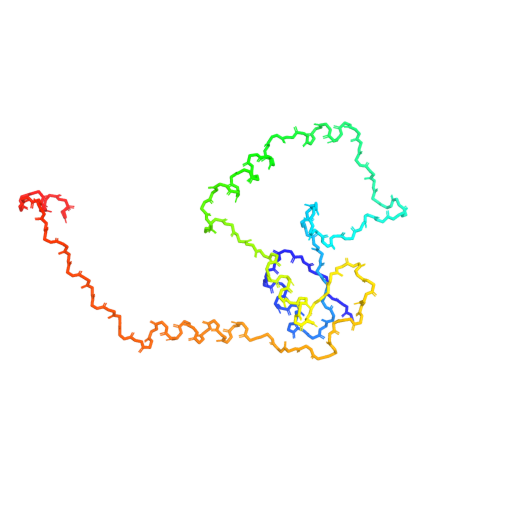06 90 ARG A O 1
ATOM 693 N N . ALA A 1 91 ? -8.040 -8.136 0.283 1.00 90.44 91 ALA A N 1
ATOM 694 C CA . ALA A 1 91 ? -7.930 -7.250 1.433 1.00 90.44 91 ALA A CA 1
ATOM 695 C C . ALA A 1 91 ? -9.114 -6.278 1.476 1.00 90.44 91 ALA A C 1
ATOM 697 O O . ALA A 1 91 ? -9.773 -6.057 0.465 1.00 90.44 91 ALA A O 1
ATOM 698 N N . SER A 1 92 ? -9.359 -5.660 2.629 1.00 91.56 92 SER A N 1
ATOM 699 C CA . SER A 1 92 ? -10.342 -4.582 2.782 1.00 91.56 92 SER A CA 1
ATOM 700 C C . SER A 1 92 ? -9.734 -3.366 3.479 1.00 91.56 92 SER A C 1
ATOM 702 O O . SER A 1 92 ? -8.683 -3.450 4.118 1.00 91.56 92 SER A O 1
ATOM 704 N N . TRP A 1 93 ? -10.363 -2.201 3.345 1.00 91.56 93 TRP A N 1
ATOM 705 C CA . TRP A 1 93 ? -9.909 -0.999 4.044 1.00 91.56 93 TRP A CA 1
ATOM 706 C C . TRP A 1 93 ? -10.224 -1.081 5.541 1.00 91.56 93 TRP A C 1
ATOM 708 O O . TRP A 1 93 ? -11.287 -1.546 5.950 1.00 91.56 93 TRP A O 1
ATOM 718 N N . LEU A 1 94 ? -9.306 -0.617 6.392 1.00 89.56 94 LEU A N 1
ATOM 719 C CA . LEU A 1 94 ? -9.553 -0.590 7.831 1.00 89.56 94 LEU A CA 1
ATOM 720 C C . LEU A 1 94 ? -10.709 0.362 8.157 1.00 89.56 94 LEU A C 1
ATOM 722 O O . LEU A 1 94 ? -10.630 1.554 7.882 1.00 89.56 94 LEU A O 1
ATOM 726 N N . GLY A 1 95 ? -11.748 -0.158 8.811 1.00 83.50 95 GLY A N 1
ATOM 727 C CA . GLY A 1 95 ? -12.931 0.617 9.187 1.00 83.50 95 GLY A CA 1
ATOM 728 C C . GLY A 1 95 ? -14.046 0.621 8.142 1.00 83.50 95 GLY A C 1
ATOM 729 O O . GLY A 1 95 ? -15.079 1.234 8.401 1.00 83.50 95 GLY A O 1
ATOM 730 N N . SER A 1 96 ? -13.892 -0.083 7.012 1.00 80.56 96 SER A N 1
ATOM 731 C CA . SER A 1 96 ? -15.050 -0.427 6.186 1.00 80.56 96 SER A CA 1
ATOM 732 C C . SER A 1 96 ? -15.982 -1.361 6.968 1.00 80.56 96 SER A C 1
ATOM 734 O O . SER A 1 96 ? -15.532 -2.214 7.740 1.00 80.56 96 SER A O 1
ATOM 736 N N . VAL A 1 97 ? -17.293 -1.172 6.800 1.00 59.16 97 VAL A N 1
ATOM 737 C CA . VAL A 1 97 ? -18.332 -1.937 7.516 1.00 59.16 97 VAL A CA 1
ATOM 738 C C . VAL A 1 97 ? -18.322 -3.410 7.074 1.00 59.16 97 VAL A C 1
ATOM 740 O O . VAL A 1 97 ? -18.609 -4.313 7.862 1.00 59.16 97 VAL A O 1
ATOM 743 N N . ASP A 1 98 ? -17.856 -3.660 5.850 1.00 58.69 98 ASP A N 1
ATOM 744 C CA . ASP A 1 98 ? -17.834 -4.964 5.194 1.00 58.69 98 ASP A CA 1
ATOM 745 C C . ASP A 1 98 ? -16.596 -5.782 5.568 1.00 58.69 98 ASP A C 1
ATOM 747 O O . ASP A 1 98 ? -15.729 -6.105 4.756 1.00 58.69 98 ASP A O 1
ATOM 751 N N . ARG A 1 99 ? -16.519 -6.194 6.838 1.00 55.50 99 ARG A N 1
ATOM 752 C CA . ARG A 1 99 ? -15.559 -7.225 7.274 1.00 55.50 99 ARG A CA 1
ATOM 753 C C . ARG A 1 99 ? -15.722 -8.544 6.490 1.00 55.50 99 ARG A C 1
ATOM 755 O O . ARG A 1 99 ? -14.822 -9.378 6.536 1.00 55.50 99 ARG A O 1
ATOM 762 N N . GLY A 1 100 ? -16.864 -8.722 5.817 1.00 51.47 100 GLY A N 1
ATOM 763 C CA . GLY A 1 100 ? -17.239 -9.888 5.016 1.00 51.47 100 GLY A CA 1
ATOM 764 C C . GLY A 1 100 ? -16.841 -9.849 3.535 1.00 51.47 100 GLY A C 1
ATOM 765 O O . GLY A 1 100 ? -16.983 -10.878 2.885 1.00 51.47 100 GLY A O 1
ATOM 766 N N . ASP A 1 101 ? -16.310 -8.735 3.016 1.00 55.12 101 ASP A N 1
ATOM 767 C CA . ASP A 1 101 ? -15.927 -8.616 1.593 1.00 55.12 101 ASP A CA 1
ATOM 768 C C . ASP A 1 101 ? -14.544 -9.198 1.266 1.00 55.12 101 ASP A C 1
ATOM 770 O O . ASP A 1 101 ? -14.156 -9.300 0.101 1.00 55.12 101 ASP A O 1
ATOM 774 N N . VAL A 1 102 ? -13.785 -9.628 2.281 1.00 62.22 102 VAL A N 1
ATOM 775 C CA . VAL A 1 102 ? -12.631 -10.494 2.027 1.00 62.22 102 VAL A CA 1
ATOM 776 C C . VAL A 1 102 ? -13.187 -11.855 1.635 1.00 62.22 102 VAL A C 1
ATOM 778 O O . VAL A 1 102 ? -13.683 -12.599 2.483 1.00 62.22 102 VAL A O 1
ATOM 781 N N . THR A 1 103 ? -13.131 -12.147 0.338 1.00 60.53 103 THR A N 1
ATOM 782 C CA . THR A 1 103 ? -13.594 -13.404 -0.253 1.00 60.53 103 THR A CA 1
ATOM 783 C C . THR A 1 103 ? -13.108 -14.575 0.596 1.00 60.53 103 THR A C 1
ATOM 785 O O . THR A 1 103 ? -11.922 -14.656 0.904 1.00 60.53 103 THR A O 1
ATOM 788 N N . ALA A 1 104 ? -13.997 -15.504 0.961 1.00 61.44 104 ALA A N 1
ATOM 789 C CA . ALA A 1 104 ? -13.636 -16.666 1.783 1.00 61.44 104 ALA A CA 1
ATOM 790 C C . ALA A 1 104 ? -12.515 -17.524 1.156 1.00 61.44 104 ALA A C 1
ATOM 792 O O . ALA A 1 104 ? -11.803 -18.238 1.859 1.00 61.44 104 ALA A O 1
ATOM 793 N N . SER A 1 105 ? -12.349 -17.426 -0.166 1.00 65.88 105 SER A N 1
ATOM 794 C CA . SER A 1 105 ? -11.209 -17.943 -0.915 1.00 65.88 105 SER A CA 1
ATOM 795 C C . SER A 1 105 ? -10.837 -16.920 -1.990 1.00 65.88 105 SER A C 1
ATOM 797 O O . SER A 1 105 ? -11.428 -16.920 -3.073 1.00 65.88 105 SER A O 1
ATOM 799 N N . PRO A 1 106 ? -9.937 -15.973 -1.692 1.00 71.12 106 PRO A N 1
ATOM 800 C CA . PRO A 1 106 ? -9.506 -15.028 -2.696 1.00 71.12 106 PRO A CA 1
ATOM 801 C C . PRO A 1 106 ? -8.554 -15.715 -3.689 1.00 71.12 106 PRO A C 1
ATOM 803 O O . PRO A 1 106 ? -7.860 -16.669 -3.325 1.00 71.12 106 PRO A O 1
ATOM 806 N N . PRO A 1 107 ? -8.482 -15.239 -4.944 1.00 76.31 107 PRO A N 1
ATOM 807 C CA . PRO A 1 107 ? -7.555 -15.795 -5.919 1.00 76.31 107 PRO A CA 1
ATOM 808 C C . PRO A 1 107 ? -6.101 -15.657 -5.428 1.00 76.31 107 PRO A C 1
ATOM 810 O O . PRO A 1 107 ? -5.744 -14.586 -4.915 1.00 76.31 107 PRO A O 1
ATOM 813 N N . PRO A 1 108 ? -5.261 -16.699 -5.607 1.00 78.31 108 PRO A N 1
ATOM 814 C CA . PRO A 1 108 ? -3.903 -16.754 -5.059 1.00 78.31 108 PRO A CA 1
ATOM 815 C C . PRO A 1 108 ? -3.018 -15.628 -5.601 1.00 78.31 108 PRO A C 1
ATOM 817 O O . PRO A 1 108 ? -3.219 -15.161 -6.732 1.00 78.31 108 PRO A O 1
ATOM 820 N N . ILE A 1 109 ? -2.021 -15.192 -4.822 1.00 81.12 109 ILE A N 1
ATOM 821 C CA . ILE A 1 109 ? -1.068 -14.185 -5.292 1.00 81.12 109 ILE A CA 1
ATOM 822 C C . ILE A 1 109 ? -0.042 -14.875 -6.184 1.00 81.12 109 ILE A C 1
ATOM 824 O O . ILE A 1 109 ? 0.854 -15.577 -5.735 1.00 81.12 109 ILE A O 1
ATOM 828 N N . ARG A 1 110 ? -0.154 -14.632 -7.491 1.00 84.06 110 ARG A N 1
ATOM 829 C CA . ARG A 1 110 ? 0.775 -15.164 -8.502 1.00 84.06 110 ARG A CA 1
ATOM 830 C C . ARG A 1 110 ? 1.799 -14.131 -8.970 1.00 84.06 110 ARG A C 1
ATOM 832 O O . ARG A 1 110 ? 2.417 -14.316 -10.011 1.00 84.06 110 ARG A O 1
ATOM 839 N N . ASP A 1 111 ? 1.961 -13.025 -8.243 1.00 81.75 111 ASP A N 1
ATOM 840 C CA . ASP A 1 111 ? 2.839 -11.920 -8.652 1.00 81.75 111 ASP A CA 1
ATOM 841 C C . ASP A 1 111 ? 4.311 -12.350 -8.719 1.00 81.75 111 ASP A C 1
ATOM 843 O O . ASP A 1 111 ? 5.024 -11.940 -9.632 1.00 81.75 111 ASP A O 1
ATOM 847 N N . LEU A 1 112 ? 4.752 -13.234 -7.813 1.00 83.00 112 LEU A N 1
ATOM 848 C CA . LEU A 1 112 ? 6.106 -13.796 -7.840 1.00 83.00 112 LEU A CA 1
ATOM 849 C C . LEU A 1 112 ? 6.339 -14.657 -9.085 1.00 83.00 112 LEU A C 1
ATOM 851 O O . LEU A 1 112 ? 7.347 -14.487 -9.766 1.00 83.00 112 LEU A O 1
ATOM 855 N N . GLU A 1 113 ? 5.403 -15.558 -9.389 1.00 87.69 113 GLU A N 1
ATOM 856 C CA . GLU A 1 113 ? 5.467 -16.414 -10.578 1.00 87.69 113 GLU A CA 1
ATOM 857 C C . GLU A 1 113 ? 5.476 -15.564 -11.849 1.00 87.69 113 GLU A C 1
ATOM 859 O O . GLU A 1 113 ? 6.369 -15.702 -12.677 1.00 87.69 113 GLU A O 1
ATOM 864 N N . ARG A 1 114 ? 4.556 -14.596 -11.952 1.00 87.25 114 ARG A N 1
ATOM 865 C CA . ARG A 1 114 ? 4.481 -13.662 -13.085 1.00 87.25 114 ARG A CA 1
ATOM 866 C C . ARG A 1 114 ? 5.764 -12.852 -13.252 1.00 87.25 114 ARG A C 1
ATOM 868 O O . ARG A 1 114 ? 6.209 -12.654 -14.377 1.00 87.25 114 ARG A O 1
ATOM 875 N N . ALA A 1 115 ? 6.357 -12.380 -12.155 1.00 87.50 115 ALA A N 1
ATOM 876 C CA . ALA A 1 115 ? 7.620 -11.652 -12.193 1.00 87.50 115 ALA A CA 1
ATOM 877 C C . ALA A 1 115 ? 8.774 -12.556 -12.646 1.00 87.50 115 ALA A C 1
ATOM 879 O O . ALA A 1 115 ? 9.567 -12.152 -13.493 1.00 87.50 115 ALA A O 1
ATOM 880 N N . ALA A 1 116 ? 8.851 -13.784 -12.129 1.00 90.88 116 ALA A N 1
ATOM 881 C CA . ALA A 1 116 ? 9.855 -14.758 -12.543 1.00 90.88 116 ALA A CA 1
ATOM 882 C C . ALA A 1 116 ? 9.715 -15.128 -14.029 1.00 90.88 116 ALA A C 1
ATOM 884 O O . ALA A 1 116 ? 10.720 -15.162 -14.738 1.00 90.88 116 ALA A O 1
ATOM 885 N N . ASP A 1 117 ? 8.492 -15.347 -14.511 1.00 92.19 117 ASP A N 1
ATOM 886 C CA . ASP A 1 117 ? 8.202 -15.643 -15.916 1.00 92.19 117 ASP A CA 1
ATOM 887 C C . ASP A 1 117 ? 8.564 -14.463 -16.823 1.00 92.19 117 ASP A C 1
ATOM 889 O O . ASP A 1 117 ? 9.218 -14.649 -17.848 1.00 92.19 117 ASP A O 1
ATOM 893 N N . ALA A 1 118 ? 8.222 -13.235 -16.421 1.00 89.31 118 ALA A N 1
ATOM 894 C CA . ALA A 1 118 ? 8.587 -12.026 -17.154 1.00 89.31 118 ALA A CA 1
ATOM 895 C C . ALA A 1 118 ? 10.109 -11.846 -17.239 1.00 89.31 118 ALA A C 1
ATOM 897 O O . ALA A 1 118 ? 10.630 -11.518 -18.301 1.00 89.31 118 ALA A O 1
ATOM 898 N N . VAL A 1 119 ? 10.838 -12.107 -16.148 1.00 90.50 119 VAL A N 1
ATOM 899 C CA . VAL A 1 119 ? 12.306 -12.065 -16.152 1.00 90.50 119 VAL A CA 1
ATOM 900 C C . VAL A 1 119 ? 12.875 -13.141 -17.070 1.00 90.50 119 VAL A C 1
ATOM 902 O O . VAL A 1 119 ? 13.750 -12.833 -17.869 1.00 90.50 119 VAL A O 1
ATOM 905 N N . ARG A 1 120 ? 12.372 -14.381 -17.015 1.00 90.50 120 ARG A N 1
ATOM 906 C CA . ARG A 1 120 ? 12.795 -15.450 -17.938 1.00 90.50 120 ARG A CA 1
ATOM 907 C C . ARG A 1 120 ? 12.556 -15.059 -19.396 1.00 90.50 120 ARG A C 1
ATOM 909 O O . ARG A 1 120 ? 13.424 -15.308 -20.225 1.00 90.50 120 ARG A O 1
ATOM 916 N N . ALA A 1 121 ? 11.429 -14.415 -19.694 1.00 89.69 121 ALA A N 1
ATOM 917 C CA . ALA A 1 121 ? 11.103 -13.949 -21.038 1.00 89.69 121 ALA A CA 1
ATOM 918 C C . ALA A 1 121 ? 12.103 -12.906 -21.569 1.00 89.69 121 ALA A C 1
ATOM 920 O O . ALA A 1 121 ? 12.403 -12.926 -22.757 1.00 89.69 121 ALA A O 1
ATOM 921 N N . LEU A 1 122 ? 12.693 -12.061 -20.709 1.00 86.56 122 LEU A N 1
ATOM 922 C CA . LEU A 1 122 ? 13.745 -11.114 -21.122 1.00 86.56 122 LEU A CA 1
ATOM 923 C C . LEU A 1 122 ? 15.011 -11.803 -21.651 1.00 86.56 122 LEU A C 1
ATOM 925 O O . LEU A 1 122 ? 15.772 -11.183 -22.386 1.00 86.56 122 LEU A O 1
ATOM 929 N N . PHE A 1 123 ? 15.242 -13.058 -21.266 1.00 87.00 123 PHE A N 1
ATOM 930 C CA . PHE A 1 123 ? 16.389 -13.859 -21.698 1.00 87.00 123 PHE A CA 1
ATOM 931 C C . PHE A 1 123 ? 16.015 -14.935 -22.728 1.00 87.00 123 PHE A C 1
ATOM 933 O O . PHE A 1 123 ? 16.875 -15.725 -23.112 1.00 87.00 123 PHE A O 1
ATOM 940 N N . ALA A 1 124 ? 14.743 -15.014 -23.134 1.00 81.06 124 ALA A N 1
ATOM 941 C CA . ALA A 1 124 ? 14.278 -15.994 -24.114 1.00 81.06 124 ALA A CA 1
ATOM 942 C C . ALA A 1 124 ? 14.674 -15.608 -25.549 1.00 81.06 124 ALA A C 1
ATOM 944 O O . ALA A 1 124 ? 14.914 -16.494 -26.368 1.00 81.06 124 ALA A O 1
ATOM 945 N N . ASP A 1 125 ? 14.801 -14.308 -25.825 1.00 75.81 125 ASP A N 1
ATOM 946 C CA . ASP A 1 125 ? 15.374 -13.799 -27.067 1.00 75.81 125 ASP A CA 1
ATOM 947 C C . ASP A 1 125 ? 16.891 -13.603 -26.906 1.00 75.81 125 ASP A C 1
ATOM 949 O O . ASP A 1 125 ? 17.343 -13.126 -25.856 1.00 75.81 125 ASP A O 1
ATOM 953 N N . PRO A 1 126 ? 17.712 -13.941 -27.921 1.00 70.00 126 PRO A N 1
ATOM 954 C CA . PRO A 1 126 ? 19.109 -13.532 -27.917 1.00 70.00 126 PRO A CA 1
ATOM 955 C C . PRO A 1 126 ? 19.162 -12.000 -27.815 1.00 70.00 126 PRO A C 1
ATOM 957 O O . PRO A 1 126 ? 18.377 -11.324 -28.489 1.00 70.00 126 PRO A O 1
ATOM 960 N N . PRO A 1 127 ? 20.057 -11.431 -26.982 1.00 71.69 127 PRO A N 1
ATOM 961 C CA . PRO A 1 127 ? 20.164 -9.986 -26.870 1.00 71.69 127 PRO A CA 1
ATOM 962 C C . PRO A 1 127 ? 20.387 -9.402 -28.270 1.00 71.69 127 PRO A C 1
ATOM 964 O O . PRO A 1 127 ? 21.154 -9.988 -29.046 1.00 71.69 127 PRO A O 1
ATOM 967 N N . PRO A 1 128 ? 19.728 -8.281 -28.622 1.00 70.69 128 PRO A N 1
ATOM 968 C CA . PRO A 1 128 ? 20.021 -7.616 -29.879 1.00 70.69 128 PRO A CA 1
ATOM 969 C C . PRO A 1 128 ? 21.535 -7.374 -29.947 1.00 70.69 128 PRO A C 1
ATOM 971 O O . PRO A 1 128 ? 22.139 -7.071 -28.908 1.00 70.69 128 PRO A O 1
ATOM 974 N N . PRO A 1 129 ? 22.167 -7.547 -31.123 1.00 78.19 129 PRO A N 1
ATOM 975 C CA . PRO A 1 129 ? 23.587 -7.266 -31.263 1.00 78.19 129 PRO A CA 1
ATOM 976 C C . PRO A 1 129 ? 23.859 -5.865 -30.718 1.00 78.19 129 PRO A C 1
ATOM 978 O O . PRO A 1 129 ? 23.056 -4.949 -30.930 1.00 78.19 129 PRO A O 1
ATOM 981 N N . PHE A 1 130 ? 24.956 -5.714 -29.971 1.00 77.69 130 PHE A N 1
ATOM 982 C CA . PHE A 1 130 ? 25.380 -4.392 -29.533 1.00 77.69 130 PHE A CA 1
ATOM 983 C C . PHE A 1 130 ? 25.436 -3.495 -30.772 1.00 77.69 130 PHE A C 1
ATOM 985 O O . PHE A 1 130 ? 26.043 -3.907 -31.763 1.00 77.69 130 PHE A O 1
ATOM 992 N N . PRO A 1 131 ? 24.775 -2.324 -30.759 1.00 78.50 131 PRO A N 1
ATOM 993 C CA . PRO A 1 131 ? 24.932 -1.393 -31.857 1.00 78.50 131 PRO A CA 1
ATOM 994 C C . PRO A 1 131 ? 26.420 -1.093 -31.983 1.00 78.50 131 PRO A C 1
ATOM 996 O O . PRO A 1 131 ? 27.084 -0.847 -30.967 1.00 78.50 131 PRO A O 1
ATOM 999 N N . ASP A 1 132 ? 26.933 -1.142 -33.212 1.00 79.62 132 ASP A N 1
ATOM 1000 C CA . ASP A 1 132 ? 28.290 -0.693 -33.472 1.00 79.62 132 ASP A CA 1
ATOM 1001 C C . ASP A 1 132 ? 28.438 0.712 -32.874 1.00 79.62 132 ASP A C 1
ATOM 1003 O O . ASP A 1 132 ? 27.519 1.539 -33.006 1.00 79.62 132 ASP A O 1
ATOM 1007 N N . PRO A 1 133 ? 29.537 0.989 -32.149 1.00 75.12 133 PRO A N 1
ATOM 1008 C CA . PRO A 1 133 ? 29.775 2.329 -31.653 1.00 75.12 133 PRO A CA 1
ATOM 1009 C C . PRO A 1 133 ? 29.681 3.289 -32.845 1.00 75.12 133 PRO A C 1
ATOM 1011 O O . PRO A 1 133 ? 30.205 2.968 -33.916 1.00 75.12 133 PRO A O 1
ATOM 1014 N N . PRO A 1 134 ? 28.991 4.436 -32.700 1.00 76.38 134 PRO A N 1
ATOM 1015 C CA . PRO A 1 134 ? 28.881 5.383 -33.798 1.00 76.38 134 PRO A CA 1
ATOM 1016 C C . PRO A 1 134 ? 30.285 5.720 -34.299 1.00 76.38 134 PRO A C 1
ATOM 1018 O O . PRO A 1 134 ? 31.195 5.886 -33.480 1.00 76.38 134 PRO A O 1
ATOM 1021 N N . GLU A 1 135 ? 30.457 5.813 -35.623 1.00 77.00 135 GLU A N 1
ATOM 1022 C CA . GLU A 1 135 ? 31.715 6.281 -36.202 1.00 77.00 135 GLU A CA 1
ATOM 1023 C C . GLU A 1 135 ? 32.110 7.577 -35.495 1.00 77.00 135 GLU A C 1
ATOM 1025 O O . GLU A 1 135 ? 31.379 8.573 -35.481 1.00 77.00 135 GLU A O 1
ATOM 1030 N N . SER A 1 136 ? 33.242 7.516 -34.801 1.00 70.06 136 SER A N 1
ATOM 1031 C CA . SER A 1 136 ? 33.716 8.628 -34.003 1.00 70.06 136 SER A CA 1
ATOM 1032 C C . SER A 1 136 ? 34.026 9.796 -34.932 1.00 70.06 136 SER A C 1
ATOM 1034 O O . SER A 1 136 ? 34.911 9.724 -35.780 1.00 70.06 136 SER A O 1
ATOM 1036 N N . ILE A 1 137 ? 33.327 10.907 -34.713 1.00 74.94 137 ILE A N 1
ATOM 1037 C CA . ILE A 1 137 ? 33.576 12.184 -35.394 1.00 74.94 137 ILE A CA 1
ATOM 1038 C C . ILE A 1 137 ? 34.916 12.793 -34.918 1.00 74.94 137 ILE A C 1
ATOM 1040 O O . ILE A 1 137 ? 35.416 13.763 -35.485 1.00 74.94 137 ILE A O 1
ATOM 1044 N N . LEU A 1 138 ? 35.517 12.243 -33.855 1.00 74.50 138 LEU A N 1
ATOM 1045 C CA . LEU A 1 138 ? 36.760 12.741 -33.283 1.00 74.50 138 LEU A CA 1
ATOM 1046 C C . LEU A 1 138 ? 37.981 12.155 -34.009 1.00 74.50 138 LEU A C 1
ATOM 1048 O O . LEU A 1 138 ? 38.027 10.947 -34.251 1.00 74.50 138 LEU A O 1
ATOM 1052 N N . PRO A 1 139 ? 39.015 12.965 -34.290 1.00 79.94 139 PRO A N 1
ATOM 1053 C CA . PRO A 1 139 ? 40.258 12.480 -34.882 1.00 79.94 139 PRO A CA 1
ATOM 1054 C C . PRO A 1 139 ? 40.976 11.472 -33.963 1.00 79.94 139 PRO A C 1
ATOM 1056 O O . PRO A 1 139 ? 40.944 11.600 -32.738 1.00 79.94 139 PRO A O 1
ATOM 1059 N N . GLU A 1 140 ? 41.649 10.476 -34.554 1.00 76.56 140 GLU A N 1
ATOM 1060 C CA . GLU A 1 140 ? 42.231 9.306 -33.859 1.00 76.56 140 GLU A CA 1
ATOM 1061 C C . GLU A 1 140 ? 43.107 9.646 -32.644 1.00 76.56 140 GLU A C 1
ATOM 1063 O O . GLU A 1 140 ? 43.070 8.950 -31.628 1.00 76.56 140 GLU A O 1
ATOM 1068 N N . TRP A 1 141 ? 43.890 10.726 -32.716 1.00 82.69 141 TRP A N 1
ATOM 1069 C CA . TRP A 1 141 ? 44.787 11.129 -31.629 1.00 82.69 141 TRP A CA 1
ATOM 1070 C C . TRP A 1 141 ? 44.031 11.491 -30.341 1.00 82.69 141 TRP A C 1
ATOM 1072 O O . TRP A 1 141 ? 44.538 11.256 -29.247 1.00 82.69 141 TRP A O 1
ATOM 1082 N N . LEU A 1 142 ? 42.804 12.009 -30.464 1.00 73.81 142 LEU A N 1
ATOM 1083 C CA . LEU A 1 142 ? 41.958 12.379 -29.332 1.00 73.81 142 LEU A CA 1
ATOM 1084 C C . LEU A 1 142 ? 41.235 11.153 -28.750 1.00 73.81 142 LEU A C 1
ATOM 1086 O O . LEU A 1 142 ? 41.040 11.069 -27.541 1.00 73.81 142 LEU A O 1
ATOM 1090 N N . GLN A 1 143 ? 40.908 10.165 -29.591 1.00 77.00 143 GLN A N 1
ATOM 1091 C CA . GLN A 1 143 ? 40.327 8.894 -29.141 1.00 77.00 143 GLN A CA 1
ATOM 1092 C C . GLN A 1 143 ? 41.306 8.122 -28.245 1.00 77.00 143 GLN A C 1
ATOM 1094 O O . GLN A 1 143 ? 40.928 7.640 -27.179 1.00 77.00 143 GLN A O 1
ATOM 1099 N N . ARG A 1 144 ? 42.588 8.074 -28.638 1.00 76.69 144 ARG A N 1
ATOM 1100 C CA . ARG A 1 144 ? 43.648 7.393 -27.873 1.00 76.69 144 ARG A CA 1
ATOM 1101 C C . ARG A 1 144 ? 43.946 8.058 -26.527 1.00 76.69 144 ARG A C 1
ATOM 1103 O O . ARG A 1 144 ? 44.404 7.373 -25.624 1.00 76.69 144 ARG A O 1
ATOM 1110 N N . PHE A 1 145 ? 43.685 9.359 -26.389 1.00 77.25 145 PHE A N 1
ATOM 1111 C CA . PHE A 1 145 ? 43.886 10.094 -25.137 1.00 77.25 145 PHE A CA 1
ATOM 1112 C C . PHE A 1 145 ? 42.772 9.843 -24.109 1.00 77.25 145 PHE A C 1
ATOM 1114 O O . PHE A 1 145 ? 43.041 9.828 -22.918 1.00 77.25 145 PHE A O 1
ATOM 1121 N N . VAL A 1 146 ? 41.526 9.648 -24.555 1.00 72.31 146 VAL A N 1
ATOM 1122 C CA . VAL A 1 146 ? 40.366 9.445 -23.661 1.00 72.31 146 VAL A CA 1
ATOM 1123 C C . VAL A 1 146 ? 40.233 7.988 -23.192 1.00 72.31 146 VAL A C 1
ATOM 1125 O O . VAL A 1 146 ? 39.628 7.733 -22.156 1.00 72.31 146 VAL A O 1
ATOM 1128 N N . GLN A 1 147 ? 40.775 7.032 -23.952 1.00 70.56 147 GLN A N 1
ATOM 1129 C CA . GLN A 1 147 ? 40.704 5.596 -23.644 1.00 70.56 147 GLN A CA 1
ATOM 1130 C C . GLN A 1 147 ? 41.932 5.041 -22.893 1.00 70.56 147 GLN A C 1
ATOM 1132 O O . GLN A 1 147 ? 41.942 3.849 -22.582 1.00 70.56 147 GLN A O 1
ATOM 1137 N N . GLY A 1 148 ? 42.959 5.861 -22.642 1.00 52.25 148 GLY A N 1
ATOM 1138 C CA . GLY A 1 148 ? 44.132 5.510 -21.827 1.00 52.25 148 GLY A CA 1
ATOM 1139 C C . GLY A 1 148 ? 43.991 5.996 -20.393 1.00 52.25 148 GLY A C 1
ATOM 1140 O O . GLY A 1 148 ? 44.483 5.278 -19.496 1.00 52.25 148 GLY A O 1
#

Sequence (148 aa):
RLIVTCDSMSMLAEAC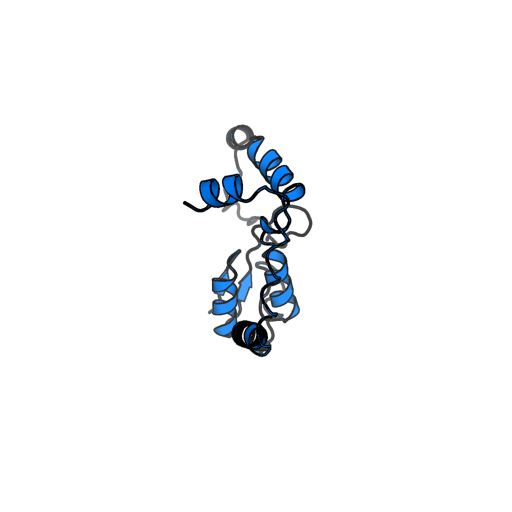ETGRPVMIFDLLRGEGSNRPPPPADGSIRPRSFAETLRGLSLRPFFYKLGMTVGPSRLTRDVSIIHRNQVAAGRASWLGSVDRGDVTASPPPIRDLERAADAVRALFADPPPPFPDPPESILPEWLQRFVQG

Secondary structure (DSSP, 8-state):
--EEE-S-HHHHHHHHHTTS-EEE-----STT--PPPPPTTS-SPPPPHHHHHHT--SHHHHHHHHHHHS-TTS---THHHHHHHHHTTS-EETT-S-TT-S-SSPPP--HHHHHHHHHHHHTTSPPPPPPPPPPP-S-HHHHHHH--